Protein AF-A0A972KZ83-F1 (afdb_monomer_lite)

Radius of gyration: 15.0 Å; chains: 1; bounding box: 31×32×32 Å

Foldseek 3Di:
DDDPDDDVVVVCVQDVDPVSVVVVCVCVCAVVADADPVPRDRDDDDDD

Secondary structure (DSSP, 8-state):
----PPPHHHHHHH-SSHHHHHHHHHHHHHTT----TTT---------

pLDDT: mean 76.79, std 9.7, range [45.88, 88.62]

Structure (mmCIF, N/CA/C/O backbone):
data_AF-A0A972KZ83-F1
#
_entry.id   AF-A0A972KZ83-F1
#
loop_
_atom_site.group_PDB
_atom_site.id
_atom_site.type_symbol
_atom_site.label_atom_id
_atom_site.label_alt_id
_atom_site.label_comp_id
_atom_site.label_asym_id
_atom_site.label_entity_id
_atom_site.label_seq_id
_atom_site.pdbx_PDB_ins_code
_atom_site.Cartn_x
_atom_site.Ca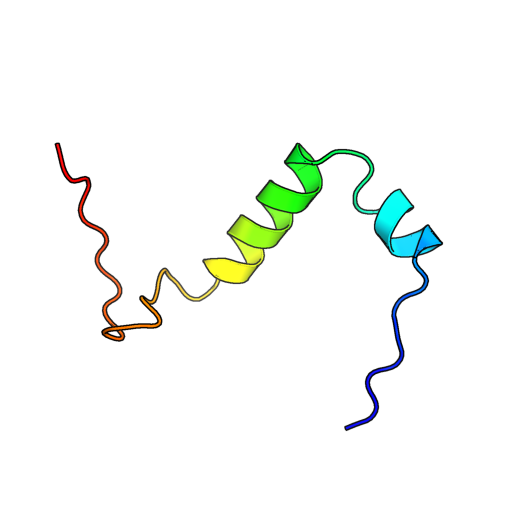rtn_y
_atom_site.Cartn_z
_atom_site.occupancy
_atom_site.B_iso_or_equiv
_atom_site.auth_seq_id
_atom_site.auth_comp_id
_atom_site.auth_asym_id
_atom_site.auth_atom_id
_atom_site.pdbx_PDB_model_num
ATOM 1 N N . MET A 1 1 ? 16.392 -16.620 8.049 1.00 45.88 1 MET A N 1
ATOM 2 C CA . MET A 1 1 ? 15.581 -16.304 6.854 1.00 45.88 1 MET A CA 1
ATOM 3 C C . MET A 1 1 ? 16.517 -15.704 5.813 1.00 45.88 1 MET A C 1
ATOM 5 O O . MET A 1 1 ? 17.059 -14.638 6.067 1.00 45.88 1 MET A O 1
ATOM 9 N N . LYS A 1 2 ? 16.822 -16.426 4.728 1.00 49.31 2 LYS A N 1
ATOM 10 C CA . LYS A 1 2 ? 17.677 -15.924 3.639 1.00 49.31 2 LYS A CA 1
ATOM 11 C C . LYS A 1 2 ? 16.768 -15.230 2.625 1.00 49.31 2 LYS A C 1
ATOM 13 O O . LYS A 1 2 ? 16.000 -15.914 1.960 1.00 49.31 2 LYS A O 1
ATOM 18 N N . PHE A 1 3 ? 16.818 -13.903 2.546 1.00 57.78 3 PHE A N 1
ATOM 19 C CA . PHE A 1 3 ? 16.244 -13.181 1.411 1.00 57.78 3 PHE A CA 1
ATOM 20 C C . PHE A 1 3 ? 17.189 -13.399 0.228 1.00 57.78 3 PHE A C 1
ATOM 22 O O . PHE A 1 3 ? 18.294 -12.861 0.204 1.00 57.78 3 PHE A O 1
ATOM 29 N N . VAL A 1 4 ? 16.796 -14.267 -0.699 1.00 64.81 4 VAL A N 1
ATOM 30 C CA . VAL A 1 4 ? 17.464 -14.393 -1.994 1.00 64.81 4 VAL A CA 1
ATOM 31 C C . VAL A 1 4 ? 16.965 -13.202 -2.799 1.00 64.81 4 VAL A 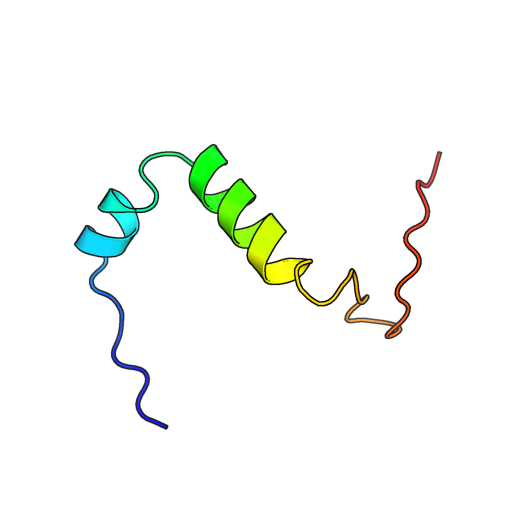C 1
ATOM 33 O O . VAL A 1 4 ? 15.776 -13.130 -3.089 1.00 64.81 4 VAL A O 1
ATOM 36 N N . GLY A 1 5 ? 17.824 -12.209 -3.031 1.00 59.84 5 GLY A N 1
ATOM 37 C CA . GLY A 1 5 ? 17.442 -11.024 -3.794 1.00 59.84 5 GLY A CA 1
ATOM 38 C C . GLY A 1 5 ? 16.907 -11.439 -5.162 1.00 59.84 5 GLY A C 1
ATOM 39 O O . GLY A 1 5 ? 17.579 -12.181 -5.879 1.00 59.84 5 GLY A O 1
ATOM 40 N N . GLU A 1 6 ? 15.695 -10.995 -5.497 1.00 63.25 6 GLU A N 1
ATOM 41 C CA . GLU A 1 6 ? 15.165 -11.138 -6.851 1.00 63.25 6 GLU A CA 1
ATOM 42 C C . GLU A 1 6 ? 16.079 -10.393 -7.826 1.00 63.25 6 GLU A C 1
ATOM 44 O O . GLU A 1 6 ? 16.594 -9.309 -7.536 1.00 63.25 6 GLU A O 1
ATOM 49 N N . ASN A 1 7 ? 16.326 -11.012 -8.977 1.00 74.38 7 ASN A N 1
ATOM 50 C CA . ASN A 1 7 ? 17.140 -10.415 -10.019 1.00 74.38 7 ASN A CA 1
ATOM 51 C C . ASN A 1 7 ? 16.390 -9.196 -10.580 1.00 74.38 7 ASN A C 1
ATOM 53 O O . ASN A 1 7 ? 15.230 -9.317 -10.965 1.00 74.38 7 ASN A O 1
ATOM 57 N N . ILE A 1 8 ? 17.035 -8.028 -10.636 1.00 74.31 8 ILE A N 1
ATOM 58 C CA . ILE A 1 8 ? 16.404 -6.780 -11.108 1.00 74.31 8 ILE A CA 1
ATOM 59 C C . ILE A 1 8 ? 15.818 -6.948 -12.518 1.00 74.31 8 ILE A C 1
ATOM 61 O O . ILE A 1 8 ? 14.785 -6.363 -12.811 1.00 74.31 8 ILE A O 1
ATOM 65 N N . LEU A 1 9 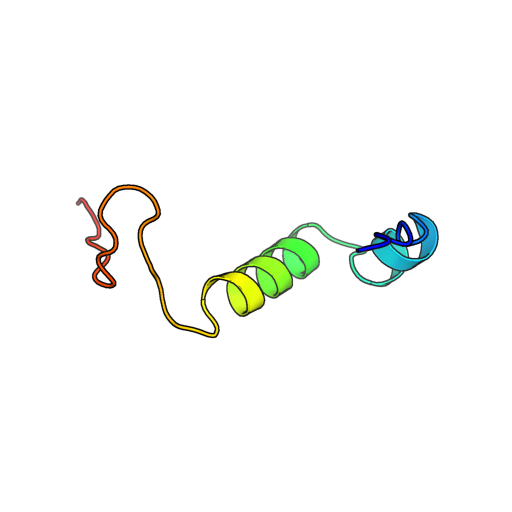? 16.426 -7.784 -13.368 1.00 77.62 9 LEU A N 1
ATOM 66 C CA . LEU A 1 9 ? 15.916 -8.095 -14.708 1.00 77.62 9 LEU A CA 1
ATOM 67 C C . LEU A 1 9 ? 14.523 -8.744 -14.681 1.00 77.62 9 LEU A C 1
ATOM 69 O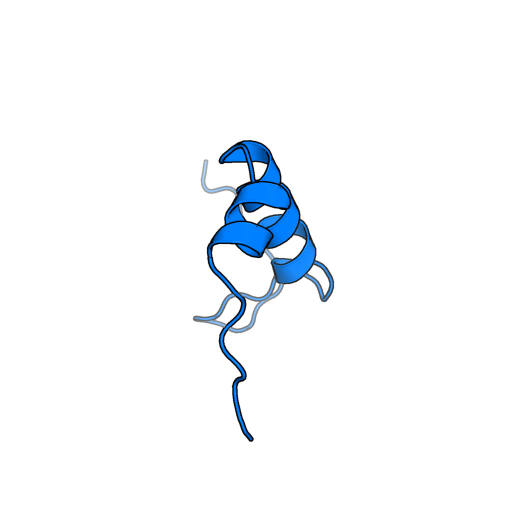 O . LEU A 1 9 ? 13.647 -8.307 -15.413 1.00 77.62 9 LEU A O 1
ATOM 73 N N . GLU A 1 10 ? 14.300 -9.718 -13.798 1.00 77.81 10 GLU A N 1
ATOM 74 C CA . GLU A 1 10 ? 12.993 -10.372 -13.611 1.00 77.81 10 GLU A CA 1
ATOM 75 C C . GLU A 1 10 ? 11.950 -9.404 -13.045 1.00 77.81 10 GLU A C 1
ATOM 77 O O . GLU A 1 10 ? 10.769 -9.490 -13.371 1.00 77.81 10 GLU A O 1
ATOM 82 N N . PHE A 1 11 ? 12.380 -8.473 -12.188 1.00 78.06 11 PHE A N 1
ATOM 83 C CA . PHE A 1 11 ? 11.498 -7.453 -11.629 1.00 78.06 11 PHE A CA 1
ATOM 84 C C . PHE A 1 11 ? 11.062 -6.448 -12.701 1.00 78.06 11 PHE A C 1
ATOM 86 O O . PHE A 1 11 ? 9.888 -6.102 -12.770 1.00 78.06 11 PHE A O 1
ATOM 93 N N . THR A 1 12 ? 11.985 -6.019 -13.562 1.00 78.81 12 THR A N 1
ATOM 94 C CA . THR A 1 12 ? 11.686 -5.120 -14.685 1.00 78.81 12 THR A CA 1
ATOM 95 C C . THR A 1 12 ? 10.849 -5.812 -15.768 1.00 78.81 12 THR A C 1
ATOM 97 O O . THR A 1 12 ? 10.009 -5.160 -16.377 1.00 78.81 12 THR A O 1
ATOM 100 N N . ASP A 1 13 ? 11.021 -7.122 -15.983 1.00 82.75 13 ASP A N 1
ATOM 101 C CA . ASP A 1 13 ? 10.179 -7.913 -16.898 1.00 82.75 13 ASP A CA 1
ATOM 102 C C . ASP A 1 13 ? 8.743 -8.072 -16.364 1.00 82.75 13 ASP A C 1
ATOM 104 O O . ASP A 1 13 ? 7.774 -7.846 -17.088 1.00 82.75 13 ASP A O 1
ATOM 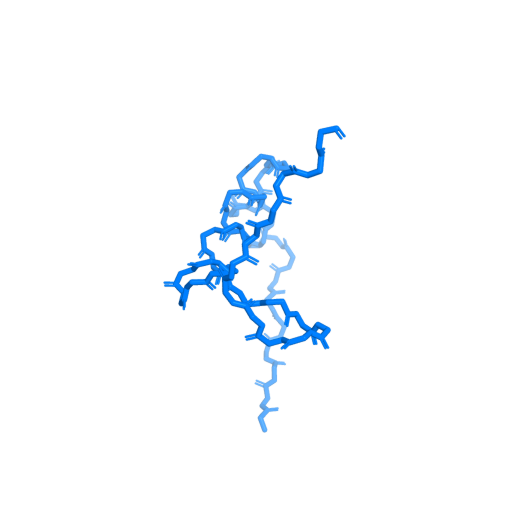108 N N . ARG A 1 14 ? 8.586 -8.360 -15.061 1.00 79.69 14 ARG A N 1
ATOM 109 C CA . ARG A 1 14 ? 7.265 -8.426 -14.405 1.00 79.69 14 ARG A CA 1
ATOM 110 C C . ARG A 1 14 ? 6.579 -7.066 -14.272 1.00 79.69 14 ARG A C 1
ATOM 112 O O . ARG A 1 14 ? 5.350 -7.001 -14.296 1.00 79.69 14 ARG A O 1
ATOM 119 N N . PHE A 1 15 ? 7.349 -5.995 -14.101 1.00 84.25 15 PHE A N 1
ATOM 120 C CA . PHE A 1 15 ? 6.853 -4.635 -13.901 1.00 84.25 15 PHE A CA 1
ATOM 121 C C . PHE A 1 15 ? 7.458 -3.677 -14.938 1.00 84.25 15 PHE A C 1
ATOM 123 O O . PHE A 1 15 ? 8.304 -2.853 -14.585 1.00 84.25 15 PHE A O 1
ATOM 130 N N . PRO A 1 16 ? 7.017 -3.758 -16.208 1.00 83.25 16 PRO A N 1
ATOM 131 C CA . PRO A 1 16 ? 7.518 -2.881 -17.266 1.00 83.25 16 PRO A CA 1
ATOM 132 C C . PRO A 1 16 ? 7.051 -1.429 -17.089 1.00 83.25 16 PRO A C 1
ATOM 134 O O . PRO A 1 16 ? 7.742 -0.502 -17.500 1.00 83.25 16 PRO A O 1
ATOM 137 N N . ASP A 1 17 ? 5.900 -1.237 -16.440 1.00 88.62 17 ASP A N 1
ATOM 138 C CA . ASP A 1 17 ? 5.260 0.057 -16.235 1.00 88.62 17 ASP A CA 1
ATOM 139 C C . ASP A 1 17 ? 4.921 0.281 -14.759 1.00 88.62 17 ASP A C 1
ATOM 141 O O . ASP A 1 17 ? 4.509 -0.641 -14.037 1.00 88.62 17 ASP A O 1
ATOM 145 N N . ASP A 1 18 ? 4.975 1.544 -14.330 1.00 86.06 18 ASP A N 1
ATOM 146 C CA . ASP A 1 18 ? 4.576 1.960 -12.983 1.00 86.06 18 ASP A CA 1
ATOM 147 C C . ASP A 1 18 ? 3.143 1.528 -12.644 1.00 86.06 18 ASP A C 1
ATOM 149 O O . ASP A 1 18 ? 2.852 1.172 -11.504 1.00 86.06 18 ASP A O 1
ATOM 153 N N . HIS A 1 19 ? 2.239 1.503 -13.629 1.00 87.75 19 HIS A N 1
ATOM 154 C CA . HIS A 1 19 ? 0.846 1.111 -13.413 1.00 87.75 19 HIS A CA 1
ATOM 155 C C . HIS A 1 19 ? 0.712 -0.363 -12.997 1.00 87.75 19 HIS A C 1
ATOM 157 O O . HIS A 1 19 ? -0.030 -0.671 -12.065 1.00 87.75 19 HIS A O 1
ATOM 163 N N . SER A 1 20 ? 1.462 -1.267 -13.636 1.00 85.62 20 SER A N 1
ATOM 164 C CA . SER A 1 20 ? 1.483 -2.699 -13.301 1.00 85.62 20 SER A CA 1
ATOM 165 C C . SER A 1 20 ? 2.110 -2.938 -11.929 1.00 85.62 20 SER A C 1
ATOM 167 O O . SER A 1 20 ? 1.595 -3.727 -11.135 1.00 85.62 20 SER A O 1
ATOM 169 N N . CYS A 1 21 ? 3.172 -2.191 -11.607 1.00 86.06 21 CYS A N 1
ATOM 170 C CA . CYS A 1 21 ? 3.789 -2.204 -10.282 1.00 86.06 21 CYS A CA 1
ATOM 171 C C . CYS A 1 21 ? 2.800 -1.754 -9.196 1.00 86.06 21 CYS A C 1
ATOM 173 O O . CYS A 1 21 ? 2.599 -2.440 -8.193 1.00 86.06 21 CYS A O 1
ATOM 175 N N . LEU A 1 22 ? 2.126 -0.623 -9.409 1.00 86.38 22 LEU A N 1
ATOM 176 C CA . LEU A 1 22 ? 1.164 -0.070 -8.460 1.00 86.38 22 LEU A CA 1
ATOM 177 C C . LEU A 1 22 ? -0.067 -0.965 -8.290 1.00 86.38 22 LEU A C 1
ATOM 179 O O . LEU A 1 22 ? -0.539 -1.102 -7.161 1.00 86.38 22 LEU A O 1
ATOM 183 N N . ALA A 1 23 ? -0.560 -1.586 -9.366 1.00 86.81 23 ALA A N 1
ATOM 184 C CA . ALA A 1 23 ? -1.663 -2.544 -9.315 1.00 86.81 23 ALA A CA 1
ATOM 185 C C . ALA A 1 23 ? -1.294 -3.766 -8.464 1.00 86.81 23 ALA A C 1
ATOM 187 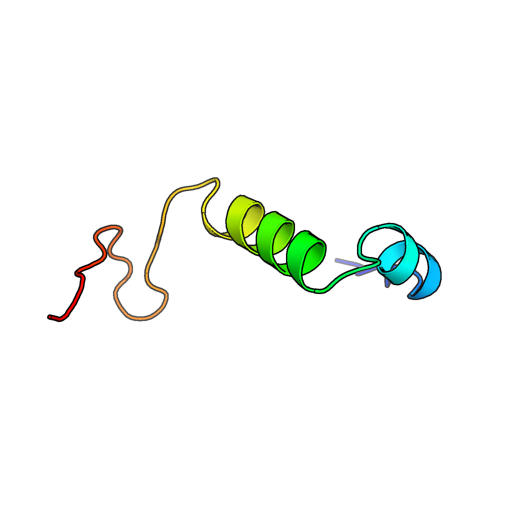O O . ALA A 1 23 ? -1.977 -4.049 -7.480 1.00 86.81 23 ALA A O 1
ATOM 188 N N . TYR A 1 24 ? -0.144 -4.386 -8.741 1.00 87.06 24 TYR A N 1
ATOM 189 C CA . TYR A 1 24 ? 0.361 -5.518 -7.963 1.00 87.06 24 TYR A CA 1
ATOM 190 C C . TYR A 1 24 ? 0.570 -5.164 -6.484 1.00 87.06 24 TYR A C 1
ATOM 192 O O . TYR A 1 24 ? 0.161 -5.900 -5.584 1.00 87.06 24 TYR A O 1
ATOM 200 N N . LEU A 1 25 ? 1.165 -3.999 -6.206 1.00 85.88 25 LEU A N 1
ATOM 201 C CA . LEU A 1 25 ? 1.350 -3.508 -4.840 1.00 85.88 25 LEU A CA 1
ATOM 202 C C . LEU A 1 25 ? 0.015 -3.256 -4.141 1.00 85.88 25 LEU A C 1
ATOM 204 O O . LEU A 1 25 ? -0.107 -3.547 -2.955 1.00 85.88 25 LEU A O 1
ATOM 208 N N . SER A 1 26 ? -0.963 -2.703 -4.853 1.00 85.25 26 SER A N 1
ATOM 209 C CA . SER A 1 26 ? -2.324 -2.464 -4.375 1.00 85.25 26 SER A CA 1
ATOM 210 C C . SER A 1 26 ? -3.000 -3.776 -3.982 1.00 85.25 26 SER A C 1
ATOM 212 O O . SER A 1 26 ? -3.458 -3.915 -2.845 1.00 85.25 26 SER A O 1
ATOM 214 N N . GLU A 1 27 ? -2.990 -4.755 -4.884 1.00 85.62 27 GLU A N 1
ATOM 215 C CA . GLU A 1 27 ? -3.552 -6.084 -4.654 1.00 85.62 27 GLU A CA 1
ATOM 216 C C . GLU A 1 27 ? -2.881 -6.756 -3.459 1.00 85.62 27 GLU A C 1
ATOM 218 O O . GLU A 1 27 ? -3.557 -7.132 -2.507 1.00 85.62 27 GLU A O 1
ATOM 223 N N . GLN A 1 28 ? -1.549 -6.807 -3.424 1.00 84.31 28 GLN A N 1
ATOM 224 C CA . GLN A 1 28 ? -0.820 -7.431 -2.320 1.00 84.31 28 GLN A CA 1
ATOM 225 C C . GLN A 1 28 ? -1.031 -6.698 -0.984 1.00 84.31 28 GLN A C 1
ATOM 227 O O . GLN A 1 28 ? -1.107 -7.320 0.075 1.00 84.31 28 GLN A O 1
ATOM 232 N N . LYS A 1 29 ? -1.126 -5.365 -1.007 1.00 81.06 29 LYS A N 1
ATOM 233 C CA . LYS A 1 29 ? -1.306 -4.538 0.195 1.00 81.06 29 LYS A CA 1
ATOM 234 C C . LYS A 1 29 ? -2.712 -4.640 0.777 1.00 81.06 29 LYS A C 1
ATOM 236 O O . LYS A 1 29 ? -2.865 -4.444 1.983 1.00 81.06 29 LYS A O 1
ATOM 241 N N . TRP A 1 30 ? -3.719 -4.885 -0.057 1.00 78.94 30 TRP A N 1
ATOM 242 C CA . TRP A 1 30 ? -5.127 -4.904 0.342 1.00 78.94 30 TRP A CA 1
ATOM 243 C C . TRP A 1 30 ? -5.792 -6.279 0.219 1.00 78.94 30 TRP A C 1
ATOM 245 O O . TRP A 1 30 ? -6.972 -6.384 0.543 1.00 78.94 30 TRP A O 1
ATOM 255 N N . ALA A 1 31 ? -5.053 -7.328 -0.156 1.00 76.38 31 ALA A N 1
ATOM 256 C CA . ALA A 1 31 ? -5.541 -8.708 -0.220 1.00 76.38 31 ALA A CA 1
ATOM 257 C C . ALA A 1 31 ? -6.124 -9.203 1.116 1.00 76.38 31 ALA A C 1
ATOM 259 O O . ALA A 1 31 ? -7.155 -9.864 1.129 1.00 76.38 31 ALA A O 1
ATOM 260 N N . ASP A 1 32 ? -5.508 -8.831 2.242 1.00 73.38 32 ASP A N 1
ATOM 261 C CA . ASP A 1 32 ? -5.977 -9.158 3.603 1.00 73.38 32 ASP A CA 1
ATOM 262 C C . ASP A 1 32 ? -6.927 -8.079 4.178 1.00 73.38 32 ASP A C 1
ATOM 264 O O . ASP A 1 32 ? -7.276 -8.063 5.357 1.00 73.38 32 ASP A O 1
ATOM 268 N N . GLY A 1 33 ? -7.344 -7.130 3.336 1.00 77.25 33 GLY A N 1
ATOM 269 C CA . GLY A 1 33 ? -8.064 -5.926 3.724 1.00 77.25 33 GLY A CA 1
ATOM 270 C C . GLY A 1 33 ? -7.140 -4.739 4.004 1.00 77.25 33 GLY A C 1
ATOM 271 O O . GLY A 1 33 ? -5.942 -4.852 4.266 1.00 77.25 33 GLY A O 1
ATOM 272 N N . PHE A 1 34 ? -7.702 -3.532 3.937 1.00 79.44 34 PHE A N 1
ATOM 273 C CA . PHE A 1 34 ? -6.983 -2.337 4.363 1.00 79.44 34 PHE A CA 1
ATOM 274 C C . PHE A 1 34 ? -6.738 -2.404 5.869 1.00 79.44 34 PHE A C 1
ATOM 276 O O . PHE A 1 34 ? -7.673 -2.598 6.636 1.00 79.44 34 PHE A O 1
ATOM 283 N N . LYS A 1 35 ? -5.494 -2.194 6.305 1.00 78.19 35 LYS A N 1
ATOM 284 C CA . LYS A 1 35 ? -5.151 -2.004 7.717 1.00 78.19 35 LYS A CA 1
ATOM 285 C C . LYS A 1 35 ? -4.210 -0.819 7.854 1.00 78.19 35 LYS A C 1
ATOM 287 O O . LYS A 1 35 ? -3.098 -0.810 7.323 1.00 78.19 35 LYS A O 1
ATOM 292 N N . CYS A 1 36 ? -4.643 0.207 8.576 1.00 79.38 36 CYS A N 1
ATOM 293 C CA . CYS A 1 36 ? -3.799 1.365 8.829 1.00 79.38 36 CYS A CA 1
ATOM 294 C C . CYS A 1 36 ? -2.606 0.970 9.717 1.00 79.38 36 CYS A C 1
ATOM 296 O O . CYS A 1 36 ? -2.807 0.538 10.848 1.00 79.38 36 CYS A O 1
ATOM 298 N N . LYS A 1 37 ? -1.357 1.178 9.269 1.00 74.88 37 LYS A N 1
ATOM 299 C CA . LYS A 1 37 ? -0.164 0.903 10.105 1.00 74.88 37 LYS A CA 1
ATOM 300 C C . LYS A 1 37 ? -0.102 1.746 11.386 1.00 74.88 37 LYS A C 1
ATOM 302 O O . LYS A 1 37 ? 0.552 1.336 12.333 1.00 74.88 37 LYS A O 1
ATOM 307 N N . LYS A 1 38 ? -0.743 2.922 11.413 1.00 77.38 38 LYS A N 1
ATOM 308 C CA . LYS A 1 38 ? -0.738 3.816 12.584 1.00 77.38 38 LYS A CA 1
ATOM 309 C C . LYS A 1 38 ? -1.749 3.417 13.658 1.00 77.38 38 LYS A C 1
ATOM 311 O O . LYS A 1 38 ? -1.426 3.508 14.831 1.00 77.38 38 LYS A O 1
ATOM 316 N N . CYS A 1 39 ? -2.966 3.030 13.274 1.00 83.00 39 CYS A N 1
ATOM 317 C CA . CYS A 1 39 ? -4.055 2.776 14.229 1.00 83.00 39 CYS A CA 1
ATOM 318 C C . CYS A 1 39 ? -4.640 1.360 14.162 1.00 83.00 39 CYS A C 1
ATOM 320 O O . CYS A 1 39 ? -5.489 1.018 14.972 1.00 83.00 39 CYS A O 1
ATOM 322 N N . GLY A 1 40 ? -4.229 0.530 13.204 1.00 77.44 40 GLY A N 1
ATOM 323 C CA . GLY A 1 40 ? -4.713 -0.844 13.049 1.00 77.44 40 GLY A CA 1
ATOM 324 C C . GLY A 1 40 ? -6.153 -0.968 12.544 1.00 77.44 40 GLY A C 1
ATOM 325 O O . GLY A 1 40 ? -6.643 -2.084 12.414 1.00 77.44 40 GLY A O 1
ATOM 326 N N . HIS A 1 41 ? -6.831 0.144 12.248 1.00 81.75 41 HIS A N 1
ATOM 327 C CA . HIS A 1 41 ? -8.211 0.133 11.769 1.00 81.75 41 HIS A CA 1
ATOM 328 C C . HIS A 1 41 ? -8.287 -0.220 10.283 1.00 81.75 41 HIS A C 1
ATOM 330 O O . HIS A 1 41 ? -7.426 0.186 9.496 1.00 81.75 41 HIS A O 1
ATOM 336 N N . SER A 1 42 ? -9.364 -0.914 9.910 1.00 77.88 42 SER A N 1
ATOM 337 C CA . SER A 1 42 ? -9.666 -1.311 8.534 1.00 77.88 42 SER A CA 1
ATOM 338 C C . SER A 1 42 ? -10.621 -0.390 7.780 1.00 77.88 42 SER A C 1
ATOM 340 O O . SER A 1 42 ? -10.879 -0.581 6.594 1.00 77.88 42 SER A O 1
ATOM 342 N N . LYS A 1 43 ? -11.118 0.657 8.441 1.00 75.56 43 LYS A N 1
ATOM 343 C CA . LYS A 1 43 ? -11.944 1.690 7.814 1.00 75.56 43 LYS A CA 1
ATOM 344 C C . LYS A 1 43 ? -11.049 2.805 7.283 1.00 75.56 43 LYS A C 1
ATOM 346 O O . LYS A 1 43 ? -10.281 3.393 8.046 1.00 75.56 43 LYS A O 1
ATOM 351 N N . PHE A 1 44 ? -11.170 3.114 5.995 1.00 73.50 44 PHE A N 1
ATOM 352 C CA . PHE A 1 44 ? -10.640 4.351 5.429 1.00 73.50 44 PHE A CA 1
ATOM 353 C C . PHE A 1 44 ? -11.752 5.408 5.403 1.00 73.50 44 PHE A C 1
ATOM 355 O O . PHE A 1 44 ? -12.931 5.077 5.305 1.00 73.50 44 PHE A O 1
ATOM 362 N N . THR A 1 45 ? -11.386 6.681 5.531 1.00 73.81 45 THR A N 1
ATOM 363 C CA . THR A 1 45 ? -12.310 7.806 5.350 1.00 73.81 45 THR A CA 1
ATOM 364 C C . THR A 1 45 ? -11.794 8.665 4.210 1.00 73.81 45 THR A C 1
ATOM 366 O O . THR A 1 45 ? -10.604 8.990 4.172 1.00 73.81 45 THR A O 1
ATOM 369 N N . ILE A 1 46 ? -12.668 9.008 3.265 1.00 73.81 46 ILE A N 1
ATOM 370 C CA . ILE A 1 46 ? -12.351 10.006 2.249 1.00 73.81 46 ILE A CA 1
ATOM 371 C C . ILE A 1 46 ? -12.529 11.355 2.938 1.00 73.81 46 ILE A C 1
ATOM 373 O O . ILE A 1 46 ? -13.653 11.781 3.200 1.00 73.81 46 ILE A O 1
ATOM 377 N N . ARG A 1 47 ? -11.418 11.998 3.311 1.00 67.44 47 ARG A N 1
ATOM 378 C CA . ARG A 1 47 ? -11.466 13.393 3.759 1.00 67.44 47 ARG A CA 1
ATOM 379 C C . ARG A 1 47 ? -11.866 14.239 2.550 1.00 67.44 47 ARG A C 1
ATOM 381 O O . ARG A 1 47 ? -11.113 14.285 1.582 1.00 67.44 47 ARG A O 1
ATOM 388 N N . LYS A 1 48 ? -13.075 14.797 2.602 1.00 58.44 48 LYS A N 1
ATOM 389 C CA . LYS A 1 48 ? -13.613 15.748 1.628 1.00 58.44 48 LYS A CA 1
ATOM 390 C C . LYS A 1 48 ? -13.129 17.156 1.949 1.00 58.44 48 LYS A C 1
ATOM 392 O O . LYS A 1 48 ? -12.973 17.438 3.160 1.00 58.44 48 LYS A O 1
#

Sequence (48 aa):
MKFVGENILEFTDRFPDDHSCLAYLSEQKWADGFKCKKCGHSKFTIRK